Protein AF-A0A3A5VST8-F1 (afdb_monomer_lite)

Sequence (63 aa):
MQLRRTVEAYPQQKPTVQTVGNYALSFEWATGCSSGIYRFERIWDLAHRNDPDRGRPYVHGAW

Radius of gyration: 13.29 Å; chains: 1; bounding box: 23×34×26 Å

Foldseek 3Di:
DVVVVVVVPDPPDAFDWDDDPPFWIFTHDPDDPPTATDGPVRVVCVVVVHDPCNPHDDDGPDD

Structure (mmCIF, N/CA/C/O backbone):
data_AF-A0A3A5VST8-F1
#
_entry.id   AF-A0A3A5VST8-F1
#
loop_
_atom_site.group_PDB
_atom_site.id
_atom_site.type_symbol
_atom_site.label_atom_id
_atom_site.label_alt_id
_atom_site.label_comp_id
_atom_site.label_asym_id
_atom_site.label_entity_id
_atom_site.label_seq_id
_atom_site.pdbx_PDB_ins_code
_atom_site.Cartn_x
_atom_site.Cartn_y
_atom_site.Cartn_z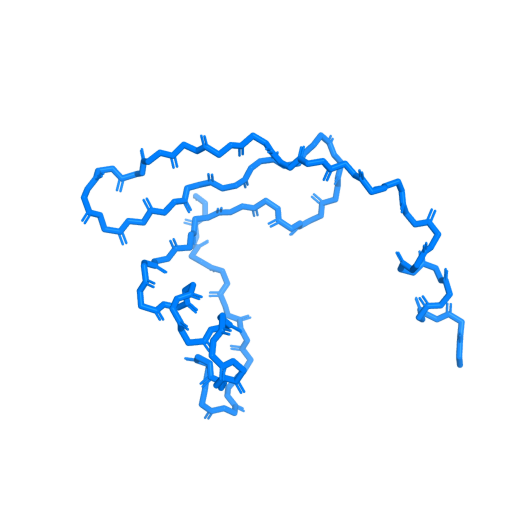
_atom_site.occupancy
_atom_site.B_iso_or_equiv
_atom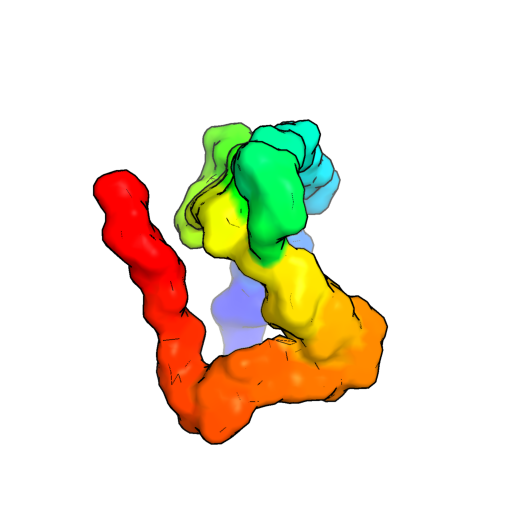_site.auth_seq_id
_atom_site.auth_comp_id
_atom_site.auth_asym_id
_atom_site.auth_atom_id
_atom_site.pdbx_PDB_model_num
ATOM 1 N N . MET A 1 1 ? 10.914 -20.603 6.991 1.00 58.50 1 MET A N 1
ATOM 2 C CA . MET A 1 1 ? 9.432 -20.671 6.908 1.00 58.50 1 MET A CA 1
ATOM 3 C C . MET A 1 1 ? 8.701 -19.987 8.079 1.00 58.50 1 MET A C 1
ATOM 5 O O . MET A 1 1 ? 7.482 -20.057 8.123 1.00 58.50 1 MET A O 1
ATOM 9 N N . GLN A 1 2 ? 9.383 -19.313 9.018 1.00 72.94 2 GLN A N 1
ATOM 10 C CA . GLN A 1 2 ? 8.721 -18.705 10.186 1.00 72.94 2 GLN A CA 1
ATOM 11 C C . GLN A 1 2 ? 7.947 -17.424 9.827 1.00 72.94 2 GLN A C 1
ATOM 13 O O . GLN A 1 2 ? 6.794 -17.293 10.216 1.00 72.94 2 GLN A O 1
ATOM 18 N N . LEU A 1 3 ? 8.522 -16.558 8.978 1.00 74.94 3 LEU A N 1
ATOM 19 C CA . LEU A 1 3 ? 7.910 -15.283 8.578 1.00 74.94 3 LEU A CA 1
ATOM 20 C C . LEU A 1 3 ? 6.539 -15.454 7.911 1.00 74.94 3 LEU A C 1
ATOM 22 O O . LEU A 1 3 ? 5.591 -14.770 8.271 1.00 74.94 3 LEU A O 1
ATOM 26 N N . ARG A 1 4 ? 6.416 -16.397 6.969 1.00 76.62 4 ARG A N 1
ATOM 27 C CA . ARG A 1 4 ? 5.156 -16.637 6.254 1.00 76.62 4 ARG A CA 1
ATOM 28 C C . ARG A 1 4 ? 4.030 -17.061 7.198 1.00 76.62 4 ARG A C 1
ATOM 30 O O . ARG A 1 4 ? 2.941 -16.516 7.108 1.00 76.62 4 ARG A O 1
ATOM 37 N N . ARG A 1 5 ? 4.321 -17.958 8.146 1.00 80.81 5 ARG A N 1
ATOM 38 C CA . ARG A 1 5 ? 3.352 -18.388 9.166 1.00 80.81 5 ARG A CA 1
ATOM 39 C C . ARG A 1 5 ? 2.967 -17.250 10.109 1.00 80.81 5 ARG A C 1
ATOM 41 O O . ARG A 1 5 ? 1.809 -17.158 10.485 1.00 80.81 5 ARG A O 1
ATOM 48 N N . THR A 1 6 ? 3.911 -16.379 10.468 1.00 77.62 6 THR A N 1
ATOM 49 C CA . THR A 1 6 ? 3.616 -15.173 11.255 1.00 77.62 6 THR A CA 1
ATOM 50 C C . THR A 1 6 ? 2.695 -14.223 10.489 1.00 77.62 6 THR A C 1
ATOM 52 O O . THR A 1 6 ? 1.739 -13.724 11.068 1.00 77.62 6 THR A O 1
ATOM 55 N N . VAL A 1 7 ? 2.938 -14.014 9.189 1.00 74.69 7 VAL A N 1
ATOM 56 C CA . VAL A 1 7 ? 2.085 -13.171 8.336 1.00 74.69 7 VAL A CA 1
ATOM 57 C C . VAL A 1 7 ? 0.675 -13.755 8.209 1.00 74.69 7 VAL A C 1
ATOM 59 O O . VAL A 1 7 ? -0.303 -13.038 8.382 1.00 74.69 7 VAL A O 1
ATOM 62 N N . GLU A 1 8 ? 0.569 -15.062 7.962 1.00 81.00 8 GLU A N 1
ATOM 63 C CA . GLU A 1 8 ? -0.709 -15.780 7.845 1.00 81.00 8 GLU A CA 1
ATOM 64 C C . GLU A 1 8 ? -1.493 -15.836 9.173 1.00 81.00 8 GLU A C 1
ATOM 66 O O . GLU A 1 8 ? -2.705 -16.031 9.151 1.00 81.00 8 GLU A O 1
ATOM 71 N N . ALA A 1 9 ? -0.830 -15.647 10.320 1.00 82.12 9 ALA A N 1
ATOM 72 C CA . ALA A 1 9 ? -1.462 -15.627 11.640 1.00 82.12 9 ALA A CA 1
ATOM 73 C C . ALA A 1 9 ? -2.069 -14.265 12.025 1.00 82.12 9 ALA A C 1
ATOM 75 O O . ALA A 1 9 ? -2.788 -14.191 13.025 1.00 82.12 9 ALA A O 1
ATOM 76 N N . TYR A 1 10 ? -1.790 -13.185 11.281 1.00 73.81 10 TYR A N 1
ATOM 77 C CA . TYR A 1 10 ? -2.401 -11.891 11.579 1.00 73.81 10 TYR A CA 1
ATOM 78 C C . TYR A 1 10 ? -3.913 -11.916 11.309 1.00 73.81 10 TYR A C 1
ATOM 80 O O . TYR A 1 10 ? -4.359 -12.528 10.335 1.00 73.81 10 TYR A O 1
ATOM 88 N N . PRO A 1 11 ? -4.719 -11.226 12.139 1.00 74.75 11 PRO A N 1
ATOM 89 C CA . PRO A 1 11 ? -6.151 -11.111 11.914 1.00 74.75 11 PRO A CA 1
ATOM 90 C C . PRO A 1 11 ? -6.441 -10.557 10.519 1.00 74.75 11 PRO A C 1
ATOM 92 O O . PRO A 1 11 ? -5.927 -9.503 10.143 1.00 74.75 11 PRO A O 1
ATOM 95 N N . GLN A 1 12 ? -7.308 -11.237 9.767 1.00 75.94 12 GLN A N 1
ATOM 96 C CA . GLN A 1 12 ? -7.755 -10.776 8.455 1.00 75.94 12 GLN A CA 1
ATOM 97 C C . GLN A 1 12 ? -8.750 -9.617 8.624 1.00 75.94 12 GLN A C 1
ATOM 99 O O . GLN A 1 12 ? -9.963 -9.770 8.484 1.00 75.94 12 GLN A O 1
ATOM 104 N N . GLN A 1 13 ? -8.232 -8.448 8.991 1.00 81.50 13 GLN A N 1
ATOM 10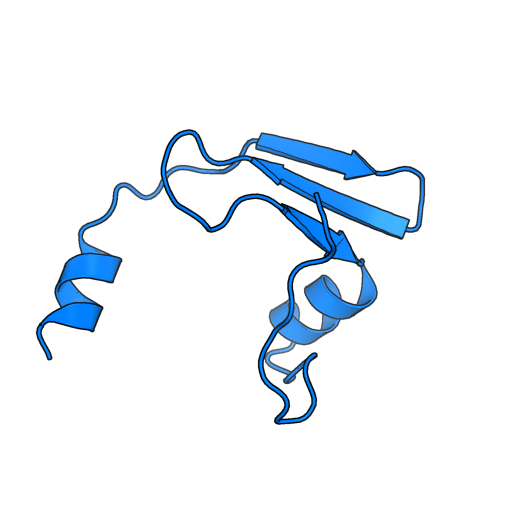5 C CA . GLN A 1 13 ? -9.010 -7.227 9.143 1.00 81.50 13 GLN A CA 1
ATOM 106 C C . GLN A 1 13 ? -9.082 -6.497 7.807 1.00 81.50 13 GLN A C 1
ATOM 108 O O . GLN A 1 13 ? -8.072 -6.287 7.130 1.00 81.50 13 GLN A O 1
ATOM 113 N N . LYS A 1 14 ? -10.300 -6.105 7.427 1.00 86.06 14 LYS A N 1
ATOM 114 C CA . LYS A 1 14 ? -10.487 -5.212 6.288 1.00 86.06 14 LYS A CA 1
ATOM 115 C C . LYS A 1 14 ? -10.017 -3.810 6.688 1.00 86.06 14 LYS A C 1
ATOM 117 O O . LYS A 1 14 ? -10.416 -3.345 7.756 1.00 86.06 14 LYS A O 1
ATOM 122 N N . PRO A 1 15 ? -9.207 -3.141 5.856 1.00 89.94 15 PRO A N 1
ATOM 123 C CA . PRO A 1 15 ? -8.879 -1.745 6.083 1.00 89.94 15 PRO A CA 1
ATOM 124 C C . PRO A 1 15 ? -10.118 -0.867 5.929 1.00 89.94 15 PRO A C 1
ATOM 126 O O . PRO A 1 15 ? -11.063 -1.206 5.209 1.00 89.94 15 PRO A O 1
ATOM 129 N N . THR A 1 16 ? -10.060 0.311 6.535 1.00 93.19 16 THR A N 1
ATOM 130 C CA . THR A 1 16 ? -10.897 1.433 6.112 1.00 93.19 16 THR A CA 1
ATOM 131 C C . THR A 1 16 ? -10.330 1.980 4.809 1.00 93.19 16 THR A C 1
ATOM 133 O O . THR A 1 16 ? -9.119 2.151 4.692 1.00 93.19 16 THR A O 1
ATOM 136 N N . VAL A 1 17 ? -11.191 2.233 3.822 1.00 94.12 17 VAL A N 1
ATOM 137 C CA . VAL A 1 17 ? -10.780 2.724 2.501 1.00 94.12 17 VAL A CA 1
ATOM 138 C C . VAL A 1 17 ? -11.408 4.085 2.251 1.00 94.12 17 VAL A C 1
ATOM 140 O O . VAL A 1 17 ? -12.621 4.240 2.391 1.00 94.12 17 VAL A O 1
ATOM 143 N N . GLN A 1 18 ? -10.589 5.062 1.871 1.00 95.31 18 GLN A N 1
ATOM 144 C CA . GLN A 1 18 ? -11.033 6.413 1.531 1.00 95.31 18 GLN A CA 1
ATOM 145 C C . GLN A 1 18 ? -10.417 6.868 0.211 1.00 95.31 18 GLN A C 1
ATOM 147 O O . GLN A 1 18 ? -9.262 6.574 -0.084 1.00 95.31 18 GLN A O 1
ATOM 152 N N . THR A 1 19 ? -11.174 7.607 -0.593 1.00 95.25 19 THR A N 1
ATOM 153 C CA . THR A 1 19 ? -10.652 8.230 -1.815 1.00 95.25 19 THR A CA 1
ATOM 154 C C . THR A 1 19 ? -9.767 9.420 -1.466 1.00 95.25 19 THR A C 1
ATOM 156 O O . THR A 1 19 ? -10.189 10.306 -0.723 1.00 95.25 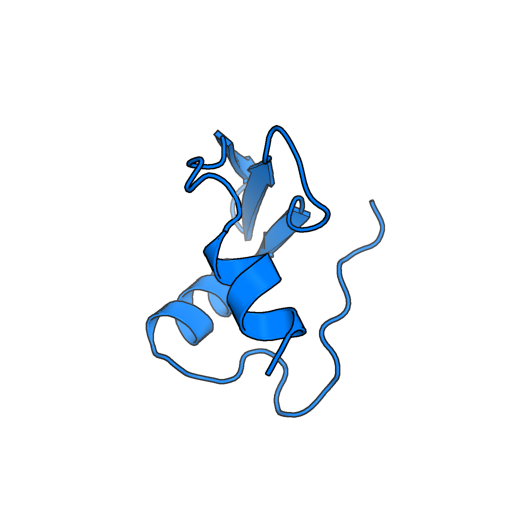19 THR A O 1
ATOM 159 N N . VAL A 1 20 ? -8.567 9.478 -2.042 1.00 93.44 20 VAL A N 1
ATOM 160 C CA . VAL A 1 20 ? -7.676 10.639 -1.947 1.00 93.44 20 VAL A CA 1
ATOM 161 C C . VAL A 1 20 ? -7.782 11.417 -3.253 1.00 93.44 20 VAL A C 1
ATOM 163 O O . VAL A 1 20 ? -7.167 11.068 -4.265 1.00 93.44 20 VAL A O 1
ATOM 166 N N . GLY A 1 21 ? -8.621 12.456 -3.235 1.00 93.06 21 GLY A N 1
ATOM 167 C CA . GLY A 1 21 ? -8.996 13.184 -4.445 1.00 93.06 21 GLY A CA 1
ATOM 168 C C . GLY A 1 21 ? -9.471 12.223 -5.539 1.00 93.06 21 GLY A C 1
ATOM 169 O O . GLY A 1 21 ? -10.246 11.308 -5.273 1.00 93.06 21 GLY A O 1
ATOM 170 N N . ASN A 1 22 ? -8.947 12.406 -6.753 1.00 94.38 22 ASN A N 1
ATOM 171 C CA . ASN A 1 22 ? -9.291 11.600 -7.928 1.00 94.38 22 ASN A CA 1
ATOM 172 C C . ASN A 1 22 ? -8.116 10.752 -8.447 1.00 94.38 22 ASN A C 1
ATOM 174 O O . ASN A 1 22 ? -8.108 10.399 -9.623 1.00 94.38 22 ASN A O 1
ATOM 178 N N . TYR A 1 23 ? -7.106 10.455 -7.618 1.00 93.69 23 TYR A N 1
ATOM 179 C CA . TYR A 1 23 ? -5.881 9.781 -8.087 1.00 93.69 23 TYR A CA 1
ATOM 180 C C . TYR A 1 23 ? -5.446 8.560 -7.261 1.00 93.69 23 TYR A C 1
ATOM 182 O O . TYR A 1 23 ? -4.563 7.815 -7.695 1.00 93.69 23 TYR A O 1
ATOM 190 N N . ALA A 1 24 ? -6.022 8.340 -6.076 1.00 94.75 24 ALA A N 1
ATOM 191 C CA . ALA A 1 24 ? -5.590 7.269 -5.184 1.00 94.75 24 ALA A CA 1
ATOM 192 C C . ALA A 1 24 ? -6.666 6.835 -4.178 1.00 94.75 24 ALA A C 1
ATOM 194 O O . ALA A 1 24 ? -7.667 7.521 -3.960 1.00 94.75 24 ALA A O 1
ATOM 195 N N . LEU A 1 25 ? -6.408 5.702 -3.523 1.00 93.94 25 LEU A N 1
ATOM 196 C CA . LEU A 1 25 ? -7.110 5.243 -2.328 1.00 93.94 25 LEU A CA 1
ATOM 197 C C . LEU A 1 25 ? -6.150 5.244 -1.136 1.00 93.94 25 LEU A C 1
ATOM 199 O O . LEU A 1 25 ? -5.033 4.739 -1.238 1.00 93.94 25 LEU A O 1
ATOM 203 N N . SER A 1 26 ? -6.599 5.785 -0.009 1.00 92.94 26 SER A N 1
ATOM 204 C CA . SER A 1 26 ? -5.981 5.560 1.293 1.00 92.94 26 SER A CA 1
ATOM 205 C C . SER A 1 26 ? -6.555 4.287 1.899 1.00 92.94 26 SER A C 1
ATOM 207 O O . SER A 1 26 ? -7.776 4.098 1.903 1.00 92.94 26 SER A O 1
ATOM 209 N N . PHE A 1 27 ? -5.677 3.427 2.401 1.00 91.56 27 PHE A N 1
ATOM 210 C CA . PHE A 1 27 ? -6.040 2.251 3.173 1.00 91.56 27 PHE A CA 1
ATOM 211 C C . PHE A 1 27 ? -5.497 2.402 4.586 1.00 91.56 27 PHE A C 1
ATOM 213 O O . PHE A 1 27 ? -4.301 2.618 4.767 1.00 91.56 27 PHE A O 1
ATOM 220 N N . GLU A 1 28 ? -6.371 2.230 5.571 1.00 90.38 28 GLU A N 1
ATOM 221 C CA . GLU A 1 28 ? -6.027 2.315 6.986 1.00 90.38 28 GLU A CA 1
ATOM 222 C C . GLU A 1 28 ? -6.376 1.014 7.703 1.00 90.38 28 GLU A C 1
ATOM 224 O O . GLU A 1 28 ? -7.548 0.632 7.790 1.00 90.38 28 GLU A O 1
ATOM 229 N N . TRP A 1 29 ? -5.362 0.328 8.228 1.00 86.75 29 TRP A N 1
ATOM 230 C CA . TRP A 1 29 ? -5.538 -0.822 9.111 1.00 86.75 29 TRP A CA 1
ATOM 231 C C . TRP A 1 29 ? -5.451 -0.390 10.572 1.00 86.75 29 TRP A C 1
ATOM 233 O O . TRP A 1 29 ? -4.644 0.457 10.935 1.00 86.75 29 TRP A O 1
ATOM 243 N N . ALA A 1 30 ? -6.238 -1.031 11.439 1.00 82.62 30 ALA A N 1
ATOM 244 C CA . ALA A 1 30 ? -6.167 -0.776 12.879 1.00 82.62 30 ALA A CA 1
ATOM 245 C C . ALA A 1 30 ? -4.803 -1.166 13.475 1.00 82.62 30 ALA A C 1
ATOM 247 O O . ALA A 1 30 ? -4.376 -0.606 14.481 1.00 82.62 30 ALA A O 1
ATOM 248 N N . THR A 1 31 ? -4.130 -2.148 12.868 1.00 74.94 31 THR A N 1
ATOM 249 C CA . THR A 1 31 ? -2.794 -2.600 13.261 1.00 74.94 31 THR A CA 1
ATOM 250 C C . THR A 1 31 ? -1.970 -2.972 12.027 1.00 74.94 31 THR A C 1
ATOM 252 O O . THR A 1 31 ? -2.505 -3.503 11.055 1.00 74.94 31 THR A O 1
ATOM 255 N N . GLY A 1 32 ? -0.659 -2.724 12.080 1.00 67.88 32 GLY A N 1
ATOM 256 C CA . GLY A 1 32 ? 0.296 -3.085 11.027 1.00 67.88 32 GLY A CA 1
ATOM 257 C C . GLY A 1 32 ? 0.816 -1.899 10.208 1.00 67.88 32 GLY A C 1
ATOM 258 O O . GLY A 1 32 ? 0.230 -0.825 10.180 1.00 67.88 32 GLY A O 1
ATOM 259 N N . CYS A 1 33 ? 1.945 -2.107 9.526 1.00 70.69 33 CYS A N 1
ATOM 260 C CA . CYS A 1 33 ? 2.640 -1.078 8.738 1.00 70.69 33 CYS A CA 1
ATOM 261 C C . CYS A 1 33 ? 2.151 -0.994 7.280 1.00 70.69 33 CYS A C 1
ATOM 263 O O . CYS A 1 33 ? 2.859 -0.476 6.421 1.00 70.69 33 CYS A O 1
ATOM 265 N N . SER A 1 34 ? 0.986 -1.573 6.977 1.00 75.19 34 SER A N 1
ATOM 266 C CA . SER A 1 34 ? 0.439 -1.642 5.615 1.00 75.19 34 SER A CA 1
ATOM 267 C C . SER A 1 34 ? -0.450 -0.450 5.252 1.00 75.19 34 SER A C 1
ATOM 269 O O . SER A 1 34 ? -0.812 -0.317 4.079 1.00 75.19 34 SER A O 1
ATOM 271 N N . SER A 1 35 ? -0.776 0.416 6.223 1.00 86.25 35 SER A N 1
ATOM 272 C CA . SER A 1 35 ? -1.499 1.665 5.972 1.00 86.25 35 SER A CA 1
ATOM 273 C C . SER A 1 35 ? -0.736 2.574 5.009 1.00 86.25 35 SER A C 1
ATOM 275 O O . SER A 1 35 ? 0.492 2.673 5.062 1.00 86.25 35 SER A O 1
ATOM 277 N N . GLY A 1 36 ? -1.468 3.248 4.125 1.00 88.50 36 GLY A N 1
ATOM 278 C CA . GLY A 1 36 ? -0.887 4.209 3.195 1.00 88.50 36 GLY A CA 1
ATOM 279 C C . GLY A 1 36 ? -1.779 4.541 2.005 1.00 88.50 36 GLY A C 1
ATOM 280 O O . GLY A 1 36 ? -2.875 4.003 1.838 1.00 88.50 36 GLY A O 1
ATOM 281 N N . ILE A 1 37 ? -1.268 5.430 1.154 1.00 90.56 37 ILE A N 1
ATOM 282 C CA . ILE A 1 37 ? -1.945 5.913 -0.051 1.00 90.56 37 ILE A CA 1
ATOM 283 C C . ILE A 1 37 ? -1.418 5.162 -1.275 1.00 90.56 37 ILE A C 1
ATOM 285 O O . ILE A 1 37 ? -0.217 5.139 -1.545 1.00 90.56 37 ILE A O 1
ATOM 289 N N . TYR A 1 38 ? -2.331 4.586 -2.052 1.00 90.12 38 TYR A N 1
ATOM 290 C CA . TYR A 1 38 ? -2.032 3.782 -3.230 1.00 90.12 38 TYR A CA 1
ATOM 291 C C . TYR A 1 38 ? -2.739 4.377 -4.447 1.00 90.12 38 TYR A C 1
ATOM 293 O O . TYR A 1 38 ? -3.964 4.498 -4.476 1.00 90.12 38 TYR A O 1
ATOM 301 N N . ARG A 1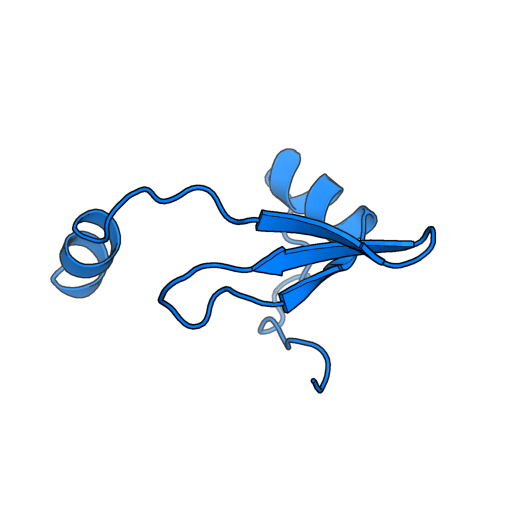 39 ? -1.960 4.743 -5.469 1.00 92.00 39 ARG A N 1
ATOM 302 C CA . ARG A 1 39 ? -2.493 5.257 -6.740 1.00 92.00 39 ARG A CA 1
ATOM 303 C C . ARG A 1 39 ? -3.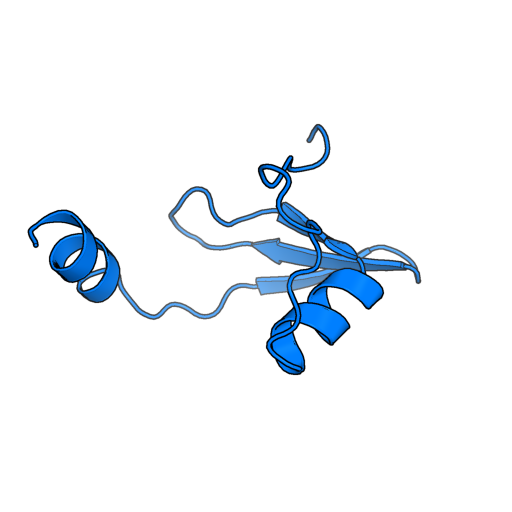295 4.195 -7.487 1.00 92.00 39 ARG A C 1
ATOM 305 O O . ARG A 1 39 ? -2.989 3.004 -7.381 1.00 92.00 39 ARG A O 1
ATOM 312 N N . PHE A 1 40 ? -4.277 4.624 -8.275 1.00 94.38 40 PHE A N 1
ATOM 313 C CA . PHE A 1 40 ? -5.153 3.707 -9.007 1.00 94.38 40 PHE A CA 1
ATOM 314 C C . PHE A 1 40 ? -4.395 2.778 -9.962 1.00 94.38 40 PHE A C 1
ATOM 316 O O . PHE A 1 40 ? -4.702 1.591 -10.012 1.00 94.38 40 PHE A O 1
ATOM 323 N N . GLU A 1 41 ? -3.363 3.269 -10.647 1.00 93.38 41 GLU A N 1
ATOM 324 C CA . GLU A 1 41 ? -2.549 2.479 -11.578 1.00 93.38 41 GLU A CA 1
ATOM 325 C C . GLU A 1 41 ? -1.813 1.348 -10.856 1.00 93.38 41 GLU A C 1
ATOM 327 O O . GLU A 1 41 ? -1.760 0.220 -11.336 1.00 93.38 41 GLU A O 1
ATOM 332 N N . ARG A 1 42 ? -1.310 1.621 -9.647 1.00 91.88 42 ARG A N 1
ATOM 333 C CA . ARG A 1 42 ? -0.656 0.600 -8.821 1.00 91.88 42 ARG A CA 1
ATOM 334 C C . ARG A 1 42 ? -1.645 -0.485 -8.408 1.00 91.88 42 ARG A C 1
ATOM 336 O O . ARG A 1 42 ? -1.325 -1.665 -8.489 1.00 91.88 42 ARG A O 1
ATOM 343 N N . ILE A 1 43 ? -2.824 -0.088 -7.930 1.00 92.56 43 ILE A N 1
ATOM 344 C CA . ILE A 1 43 ? -3.869 -1.034 -7.514 1.00 92.56 43 ILE A CA 1
ATOM 345 C C . ILE A 1 43 ? -4.303 -1.885 -8.711 1.00 92.56 43 ILE A C 1
ATOM 347 O O . ILE A 1 43 ? -4.466 -3.096 -8.573 1.00 92.56 43 ILE A O 1
ATOM 351 N N . TRP A 1 44 ? -4.438 -1.264 -9.883 1.00 95.12 44 TRP A N 1
ATOM 352 C CA . TRP A 1 44 ? -4.740 -1.942 -11.135 1.00 95.12 44 TRP A CA 1
ATOM 353 C C . TRP A 1 44 ? -3.689 -3.000 -11.482 1.00 95.12 44 TRP A C 1
ATOM 355 O O . TRP A 1 44 ? -4.050 -4.152 -11.721 1.00 95.12 44 TRP A O 1
ATOM 365 N N . ASP A 1 45 ? -2.405 -2.645 -11.457 1.00 95.56 45 ASP A N 1
ATOM 366 C CA . ASP A 1 45 ? -1.315 -3.583 -11.735 1.00 95.56 45 ASP A CA 1
ATOM 367 C C . ASP A 1 45 ? -1.310 -4.753 -10.743 1.00 95.56 45 ASP A C 1
ATOM 369 O O . ASP A 1 45 ? -1.275 -5.913 -11.160 1.00 95.56 45 ASP A O 1
ATOM 373 N N . LEU A 1 46 ? -1.456 -4.471 -9.444 1.00 91.94 46 LEU A N 1
ATOM 374 C CA . LEU A 1 46 ? -1.548 -5.501 -8.404 1.00 91.94 46 LEU A CA 1
ATOM 375 C C . LEU A 1 46 ? -2.735 -6.449 -8.633 1.00 91.94 46 LEU A C 1
ATOM 377 O O . LEU A 1 46 ? -2.582 -7.666 -8.509 1.00 91.94 46 LEU A O 1
ATOM 381 N N . ALA A 1 47 ? -3.905 -5.921 -9.007 1.00 93.81 47 ALA A N 1
ATOM 382 C CA . ALA A 1 47 ? -5.094 -6.723 -9.304 1.00 93.81 47 ALA A CA 1
ATOM 383 C C . ALA A 1 47 ? -4.887 -7.657 -10.510 1.00 93.81 47 ALA A C 1
ATOM 385 O O . ALA A 1 47 ? -5.412 -8.772 -10.528 1.00 93.81 47 ALA A O 1
ATOM 386 N N . HIS A 1 48 ? -4.072 -7.236 -11.479 1.00 96.75 48 HIS A N 1
ATOM 387 C CA . HIS A 1 48 ? -3.714 -8.019 -12.664 1.00 96.75 48 HIS A CA 1
ATOM 388 C C . HIS A 1 48 ? -2.466 -8.889 -12.478 1.00 96.75 48 HIS A C 1
ATOM 390 O O . HIS A 1 48 ? -2.028 -9.530 -13.430 1.00 96.75 48 HIS A O 1
ATOM 396 N N . ARG A 1 49 ? -1.916 -8.968 -11.257 1.00 93.38 49 ARG A N 1
ATOM 397 C CA . ARG A 1 49 ? -0.677 -9.704 -10.943 1.00 93.38 49 ARG A CA 1
ATOM 398 C C . ARG A 1 49 ? 0.547 -9.191 -11.715 1.00 93.38 49 ARG A C 1
ATOM 400 O O . ARG A 1 49 ? 1.497 -9.944 -11.925 1.00 93.38 49 ARG A O 1
ATOM 407 N N . ASN A 1 50 ? 0.529 -7.922 -12.110 1.00 94.81 50 ASN A N 1
ATOM 408 C CA . ASN A 1 50 ? 1.688 -7.224 -12.650 1.00 94.81 50 ASN A CA 1
ATOM 409 C C . ASN A 1 50 ? 2.519 -6.643 -11.502 1.00 94.81 50 ASN A C 1
ATOM 411 O O . ASN A 1 50 ? 1.988 -6.335 -10.436 1.00 94.81 50 ASN A O 1
ATOM 415 N N . ASP A 1 51 ? 3.822 -6.479 -11.728 1.00 90.94 51 ASP A N 1
ATOM 416 C CA . ASP A 1 51 ? 4.709 -5.801 -10.784 1.00 90.94 51 ASP A CA 1
ATOM 417 C C . ASP A 1 51 ? 4.650 -4.274 -11.001 1.00 90.94 51 ASP A C 1
ATOM 419 O O . ASP A 1 51 ? 5.235 -3.777 -11.974 1.00 90.94 51 ASP A O 1
ATOM 423 N N . PRO A 1 52 ? 3.984 -3.509 -10.113 1.00 90.88 52 PRO A N 1
ATOM 424 C CA . PRO A 1 52 ? 3.898 -2.057 -10.245 1.00 90.88 52 PRO A CA 1
ATOM 425 C C . PRO A 1 52 ? 5.241 -1.356 -10.001 1.00 90.88 52 PRO A C 1
ATOM 427 O O . PRO A 1 52 ? 5.422 -0.209 -10.412 1.00 90.88 52 PRO A O 1
ATOM 430 N N . ASP A 1 53 ? 6.179 -2.015 -9.319 1.00 89.19 53 ASP A N 1
ATOM 431 C CA . ASP A 1 53 ? 7.478 -1.453 -8.959 1.00 89.19 53 ASP A CA 1
ATOM 432 C C . ASP A 1 53 ? 8.552 -1.743 -10.016 1.00 89.19 53 ASP A C 1
ATOM 434 O O . ASP A 1 53 ? 9.651 -1.186 -9.958 1.00 89.19 53 ASP A O 1
ATOM 438 N N . ARG A 1 54 ? 8.236 -2.566 -11.028 1.00 88.38 54 ARG A N 1
ATOM 439 C CA . ARG A 1 54 ? 9.132 -2.918 -12.145 1.00 88.38 54 ARG A CA 1
ATOM 440 C C . ARG A 1 54 ? 10.503 -3.407 -11.656 1.00 88.38 54 ARG A C 1
ATOM 442 O O . ARG A 1 54 ? 11.545 -2.962 -12.142 1.00 88.38 54 ARG A O 1
ATOM 449 N N . GLY A 1 55 ? 10.497 -4.280 -10.655 1.00 88.75 55 GLY A N 1
ATOM 450 C CA . GLY A 1 55 ? 11.675 -4.856 -10.014 1.00 88.75 55 GLY A CA 1
ATOM 451 C C . GLY A 1 55 ? 12.381 -3.937 -9.017 1.00 88.75 55 GLY A C 1
ATOM 452 O O . GLY A 1 55 ? 13.425 -4.314 -8.484 1.00 88.75 55 GLY A O 1
ATOM 453 N N . ARG A 1 56 ? 11.858 -2.733 -8.757 1.00 85.81 56 ARG A N 1
ATOM 454 C CA . ARG A 1 56 ? 12.408 -1.825 -7.743 1.00 85.81 56 ARG A CA 1
ATOM 455 C C . ARG A 1 56 ? 11.792 -2.115 -6.370 1.00 85.81 56 ARG A C 1
ATOM 457 O O . ARG A 1 56 ? 10.681 -2.629 -6.291 1.00 85.81 56 ARG A O 1
ATOM 464 N N . PRO A 1 57 ? 12.479 -1.780 -5.268 1.00 81.94 57 PRO A N 1
ATOM 465 C CA . PRO A 1 57 ? 11.854 -1.809 -3.953 1.00 81.94 57 PRO A CA 1
ATOM 466 C C . PRO A 1 57 ? 10.659 -0.853 -3.905 1.00 81.94 57 PRO A C 1
ATOM 468 O O . PRO A 1 57 ? 10.762 0.288 -4.364 1.00 81.94 57 PRO A O 1
ATOM 471 N N . TYR A 1 58 ? 9.549 -1.301 -3.319 1.00 77.50 58 TYR A N 1
ATOM 472 C CA . TYR A 1 58 ? 8.412 -0.428 -3.060 1.00 77.50 58 TYR A CA 1
ATOM 473 C C . TYR A 1 58 ? 8.807 0.669 -2.066 1.00 77.50 58 TYR A C 1
ATOM 475 O O . TYR A 1 58 ? 9.290 0.382 -0.970 1.00 77.50 58 TYR A O 1
ATOM 483 N N . VAL A 1 59 ? 8.572 1.924 -2.444 1.00 70.06 59 VAL A N 1
ATOM 484 C CA . VAL A 1 59 ? 8.752 3.093 -1.580 1.00 70.06 59 VAL A CA 1
ATOM 485 C C . VAL A 1 59 ? 7.372 3.686 -1.336 1.00 70.06 59 VAL A C 1
ATOM 487 O O . VAL A 1 59 ? 6.717 4.145 -2.274 1.00 70.06 59 VAL A O 1
ATOM 490 N N . HIS A 1 60 ? 6.911 3.659 -0.085 1.00 66.06 60 HIS A N 1
ATOM 491 C CA . HIS A 1 60 ? 5.719 4.409 0.294 1.00 66.06 60 HIS A CA 1
ATOM 492 C C . HIS A 1 60 ? 6.017 5.910 0.157 1.00 66.06 60 HIS A C 1
ATOM 494 O O . HIS A 1 60 ? 7.119 6.362 0.474 1.00 66.06 60 HIS A O 1
ATOM 500 N N . GLY A 1 61 ? 5.050 6.694 -0.329 1.00 56.22 61 GLY A N 1
ATOM 501 C CA . GLY A 1 61 ? 5.158 8.154 -0.278 1.00 56.22 61 GLY A CA 1
ATOM 502 C C . GLY A 1 61 ? 5.405 8.614 1.162 1.00 56.22 61 GLY A C 1
ATOM 503 O O . GLY A 1 61 ? 4.988 7.935 2.106 1.00 56.22 61 GLY A O 1
ATOM 504 N N . ALA A 1 62 ? 6.134 9.720 1.334 1.00 47.56 62 ALA A N 1
ATOM 505 C CA . ALA A 1 62 ? 6.256 10.354 2.642 1.00 47.56 62 ALA A CA 1
ATOM 506 C C . ALA A 1 62 ? 4.843 10.660 3.163 1.00 47.56 62 ALA A C 1
ATOM 508 O O . ALA A 1 62 ? 4.027 11.201 2.415 1.00 47.56 62 ALA A O 1
ATOM 509 N N . TRP A 1 63 ? 4.574 10.218 4.391 1.00 47.25 63 TRP A N 1
ATOM 510 C CA . TRP A 1 63 ? 3.373 10.572 5.142 1.00 47.25 63 TRP A CA 1
ATOM 511 C C . TRP A 1 63 ? 3.280 12.087 5.322 1.00 47.25 63 TRP A C 1
ATOM 513 O O . TRP A 1 63 ? 4.336 12.698 5.612 1.00 47.25 63 TRP A O 1
#

pLDDT: mean 84.08, std 11.71, range [47.25, 96.75]

Secondary structure (DSSP, 8-state):
-HHHHHHHTS--PPPEEEEETTTEEEEE-SSSTT-EEEEHHHHHHHHTT--TTTTSPP-PPP-